Protein AF-A0A242E3J8-F1 (afdb_monomer_lite)

Sequence (64 aa):
MIITVKELLDVVGVGTAFWVRTANQGECVNYSREEVFGRFSHRNIFEIRCEDTDELVIVLEEEE

Structure (mmCIF, N/CA/C/O backbone):
data_AF-A0A242E3J8-F1
#
_entry.id   AF-A0A242E3J8-F1
#
loop_
_atom_site.group_PDB
_atom_site.id
_atom_site.type_symbol
_atom_site.label_atom_id
_atom_site.label_alt_id
_atom_site.label_comp_id
_atom_site.label_asym_id
_atom_site.label_entity_id
_atom_site.label_seq_id
_atom_site.pdbx_PDB_ins_code
_atom_site.Cartn_x
_atom_site.Cartn_y
_atom_site.Cartn_z
_atom_site.occupancy
_atom_site.B_iso_or_equiv
_atom_site.auth_seq_id
_atom_site.auth_comp_id
_atom_site.auth_asym_id
_atom_site.auth_atom_id
_atom_site.pdbx_PDB_model_num
ATOM 1 N N . MET A 1 1 ? -7.724 -11.368 6.430 1.00 55.41 1 MET A N 1
ATOM 2 C CA . MET A 1 1 ? -6.273 -11.632 6.358 1.00 55.41 1 MET A CA 1
ATOM 3 C C . MET A 1 1 ? -5.612 -10.310 6.675 1.00 55.41 1 MET A C 1
ATOM 5 O O . MET A 1 1 ? -5.880 -9.368 5.949 1.00 55.41 1 MET A O 1
ATOM 9 N N . ILE A 1 2 ? -4.896 -10.203 7.794 1.00 68.56 2 ILE A N 1
ATOM 10 C CA . ILE A 1 2 ? -4.214 -8.956 8.164 1.00 68.56 2 ILE A CA 1
ATOM 11 C C . ILE A 1 2 ? -2.811 -9.067 7.572 1.00 68.56 2 ILE A C 1
ATOM 13 O O . ILE A 1 2 ? -2.041 -9.908 8.027 1.00 68.56 2 ILE A O 1
ATOM 17 N N . ILE A 1 3 ? -2.529 -8.304 6.518 1.00 85.88 3 ILE A N 1
ATOM 18 C CA . ILE A 1 3 ? -1.171 -8.136 5.990 1.00 85.88 3 ILE A CA 1
ATOM 19 C C . ILE A 1 3 ? -0.732 -6.696 6.185 1.00 85.88 3 ILE A C 1
ATOM 21 O O . ILE A 1 3 ? -1.545 -5.769 6.157 1.00 85.88 3 ILE A O 1
ATOM 25 N N . THR A 1 4 ? 0.565 -6.518 6.367 1.00 89.94 4 THR A N 1
ATOM 26 C CA . THR A 1 4 ? 1.191 -5.201 6.403 1.00 89.94 4 THR A CA 1
ATOM 27 C C . THR A 1 4 ? 1.423 -4.666 4.994 1.00 89.94 4 THR A C 1
ATOM 29 O O . THR A 1 4 ? 1.530 -5.419 4.021 1.00 89.94 4 THR A O 1
ATOM 32 N N . VAL A 1 5 ? 1.571 -3.346 4.871 1.00 89.69 5 VAL A N 1
ATOM 33 C CA . VAL A 1 5 ? 1.952 -2.714 3.597 1.00 89.69 5 VAL A CA 1
ATOM 34 C C . VAL A 1 5 ? 3.283 -3.245 3.080 1.00 89.69 5 VAL A C 1
ATOM 36 O O . VAL A 1 5 ? 3.437 -3.431 1.877 1.00 89.69 5 VAL A O 1
ATOM 39 N N . LYS A 1 6 ? 4.241 -3.540 3.964 1.00 90.69 6 LYS A N 1
ATOM 40 C CA . LYS A 1 6 ? 5.514 -4.135 3.553 1.00 90.69 6 LYS A CA 1
ATOM 41 C C . LYS A 1 6 ? 5.318 -5.477 2.837 1.00 90.69 6 LYS A C 1
ATOM 43 O O . LYS A 1 6 ? 5.853 -5.654 1.748 1.00 90.69 6 LYS A O 1
ATOM 48 N N . GLU A 1 7 ? 4.534 -6.383 3.418 1.00 90.81 7 GLU A N 1
ATOM 49 C CA . GLU A 1 7 ? 4.260 -7.702 2.826 1.00 90.81 7 GLU A CA 1
ATOM 50 C C . GLU A 1 7 ? 3.542 -7.588 1.477 1.00 90.81 7 GLU A C 1
ATOM 52 O O . GLU A 1 7 ? 3.831 -8.346 0.553 1.00 90.81 7 GLU A O 1
ATOM 57 N N . LEU A 1 8 ? 2.644 -6.609 1.338 1.00 89.12 8 LEU A N 1
ATOM 58 C CA . LEU A 1 8 ? 2.013 -6.295 0.059 1.00 89.12 8 LEU A CA 1
ATOM 59 C C . LEU A 1 8 ? 3.040 -5.816 -0.975 1.00 89.12 8 LEU A C 1
ATOM 61 O O . LEU A 1 8 ? 3.039 -6.273 -2.116 1.00 89.12 8 LEU A O 1
ATOM 65 N N . LEU A 1 9 ? 3.928 -4.896 -0.600 1.00 88.75 9 LEU A N 1
ATOM 66 C CA . LEU A 1 9 ? 4.946 -4.401 -1.521 1.00 88.75 9 LEU A CA 1
ATOM 67 C C . LEU A 1 9 ? 5.876 -5.529 -1.981 1.00 88.75 9 LEU A C 1
ATOM 69 O O . LEU A 1 9 ? 6.231 -5.558 -3.157 1.00 88.75 9 LEU A O 1
ATOM 73 N N . ASP A 1 10 ? 6.215 -6.485 -1.119 1.00 89.12 10 ASP A N 1
ATOM 74 C CA . ASP A 1 10 ? 7.076 -7.622 -1.473 1.00 89.12 10 ASP A CA 1
ATOM 75 C C . ASP A 1 10 ? 6.477 -8.532 -2.569 1.00 89.12 10 ASP A C 1
ATOM 77 O O . ASP A 1 10 ? 7.228 -9.209 -3.272 1.00 89.12 10 ASP A O 1
ATOM 81 N N . VAL A 1 11 ? 5.150 -8.521 -2.769 1.00 87.12 11 VAL A N 1
ATOM 82 C CA . VAL A 1 11 ? 4.472 -9.313 -3.818 1.00 87.12 11 VAL A CA 1
ATOM 83 C C . VAL A 1 11 ? 4.076 -8.504 -5.057 1.00 87.12 11 VAL A C 1
ATOM 85 O O . VAL A 1 11 ? 3.882 -9.077 -6.129 1.00 87.12 11 VAL A O 1
ATOM 88 N N . VAL A 1 12 ? 3.955 -7.180 -4.935 1.00 84.19 12 VAL A N 1
ATOM 89 C CA . VAL A 1 12 ? 3.536 -6.291 -6.028 1.00 84.19 12 VAL A CA 1
ATOM 90 C C . VAL A 1 12 ? 4.742 -5.850 -6.868 1.00 84.19 12 VAL A C 1
ATOM 92 O O . VAL A 1 12 ? 5.793 -5.491 -6.333 1.00 84.19 12 VAL A O 1
ATOM 95 N N . GLY A 1 13 ? 4.588 -5.851 -8.197 1.00 79.19 13 GLY A N 1
ATOM 96 C CA . GLY A 1 13 ? 5.639 -5.498 -9.158 1.00 79.19 13 GLY A CA 1
ATOM 97 C C . GLY A 1 13 ? 6.077 -4.025 -9.121 1.00 79.19 13 GLY A C 1
ATOM 98 O O . GLY A 1 13 ? 5.421 -3.159 -8.549 1.00 79.19 13 GLY A O 1
ATOM 99 N N . VAL A 1 14 ? 7.208 -3.725 -9.770 1.00 73.19 14 VAL A N 1
ATOM 100 C CA . VAL A 1 14 ? 7.861 -2.394 -9.758 1.00 73.19 14 VAL A CA 1
ATOM 101 C C . VAL A 1 14 ? 7.094 -1.332 -10.581 1.00 73.19 14 VAL A C 1
ATOM 103 O O . VAL A 1 14 ? 7.466 -0.166 -10.569 1.00 73.19 14 VAL A O 1
ATOM 106 N N . GLY A 1 15 ? 6.009 -1.707 -11.268 1.00 76.44 15 GLY A N 1
ATOM 107 C CA . GLY A 1 15 ? 5.211 -0.818 -12.128 1.00 76.44 15 GLY A CA 1
ATOM 108 C C . GLY A 1 15 ? 3.827 -0.439 -11.594 1.00 76.44 15 GLY A C 1
ATOM 109 O O . GLY A 1 15 ? 3.112 0.285 -12.273 1.00 76.44 15 GLY A O 1
ATOM 110 N N . THR A 1 16 ? 3.434 -0.924 -10.416 1.00 83.44 16 THR A N 1
ATOM 111 C CA . THR A 1 16 ? 2.083 -0.695 -9.886 1.00 83.44 16 THR A CA 1
ATOM 112 C C . THR A 1 16 ? 1.939 0.714 -9.315 1.00 83.44 16 THR A C 1
ATOM 114 O O . THR A 1 16 ? 2.752 1.144 -8.493 1.00 83.44 16 THR A O 1
ATOM 117 N N . ALA A 1 17 ? 0.887 1.420 -9.726 1.00 86.38 17 ALA A N 1
ATOM 118 C CA . ALA A 1 17 ? 0.480 2.684 -9.133 1.00 86.38 17 ALA A CA 1
ATOM 119 C C . ALA A 1 17 ? -0.232 2.422 -7.800 1.00 86.38 17 ALA A C 1
ATOM 121 O O . ALA A 1 17 ? -1.137 1.590 -7.727 1.00 86.38 17 ALA A O 1
ATOM 122 N N . PHE A 1 18 ? 0.167 3.131 -6.745 1.00 89.44 18 PHE A N 1
ATOM 123 C CA . PHE A 1 18 ? -0.418 2.964 -5.419 1.00 89.44 18 PHE A CA 1
ATOM 124 C C . PHE A 1 18 ? -1.281 4.159 -5.049 1.00 89.44 18 PHE A C 1
ATOM 126 O O . PHE A 1 18 ? -0.822 5.299 -5.031 1.00 89.44 18 PHE A O 1
ATOM 133 N N . TRP A 1 19 ? -2.518 3.873 -4.674 1.00 91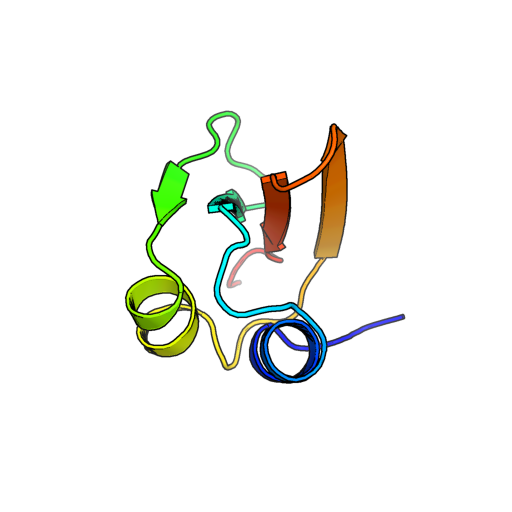.44 19 TRP A N 1
ATOM 134 C CA . TRP A 1 19 ? -3.485 4.839 -4.184 1.00 91.44 19 TRP A CA 1
ATOM 135 C C .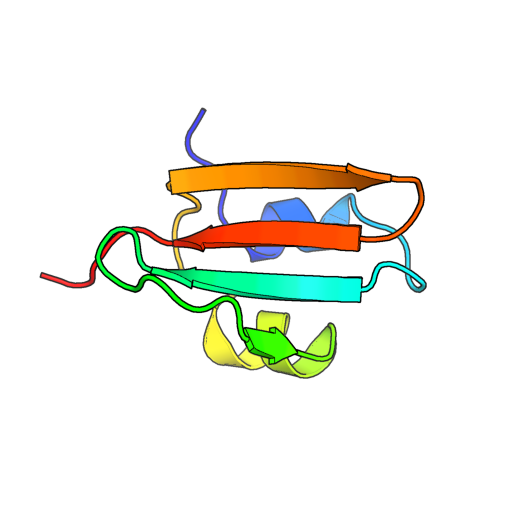 TRP A 1 19 ? -3.793 4.516 -2.726 1.00 91.44 19 TRP A C 1
ATOM 137 O O . TRP A 1 19 ? -4.312 3.449 -2.429 1.00 91.44 19 TRP A O 1
ATOM 147 N N . VAL A 1 20 ? -3.454 5.393 -1.787 1.00 90.19 20 VAL A N 1
ATOM 148 C CA . VAL A 1 20 ? -3.628 5.122 -0.352 1.00 90.19 20 VAL A CA 1
ATOM 149 C C . VAL A 1 20 ? -4.712 6.021 0.225 1.00 90.19 20 VAL A C 1
ATOM 151 O O . VAL A 1 20 ? -4.747 7.219 -0.055 1.00 90.19 20 VAL A O 1
ATOM 154 N N . ARG A 1 21 ? -5.579 5.446 1.061 1.00 89.94 21 ARG A N 1
ATOM 155 C CA . ARG A 1 21 ? -6.527 6.177 1.915 1.00 89.94 21 ARG A CA 1
ATOM 156 C C . ARG A 1 21 ? -6.672 5.490 3.271 1.00 89.94 21 ARG A C 1
ATOM 158 O O . ARG A 1 21 ? -6.377 4.304 3.396 1.00 89.94 21 ARG A O 1
ATOM 165 N N . THR A 1 22 ? -7.150 6.202 4.284 1.00 85.75 22 THR A N 1
ATOM 166 C CA . THR A 1 22 ? -7.594 5.579 5.544 1.00 85.75 22 THR A CA 1
ATOM 167 C C . THR A 1 22 ? -9.077 5.214 5.465 1.00 85.75 22 THR A C 1
ATOM 169 O O . THR A 1 22 ? -9.802 5.753 4.628 1.00 85.75 22 THR A O 1
ATOM 172 N N . ALA A 1 23 ? -9.549 4.309 6.327 1.00 80.44 23 ALA A N 1
ATOM 173 C CA . ALA A 1 23 ? -10.948 3.859 6.329 1.00 80.44 23 ALA A CA 1
ATOM 174 C C . ALA A 1 23 ? -11.984 5.006 6.431 1.00 80.44 23 ALA A C 1
ATOM 176 O O . ALA A 1 23 ? -13.063 4.899 5.850 1.00 80.44 23 ALA A O 1
ATOM 177 N N . ASN A 1 24 ? -11.634 6.117 7.091 1.00 77.75 24 ASN A N 1
ATOM 178 C CA . ASN A 1 24 ? -12.495 7.297 7.239 1.00 77.75 24 ASN A CA 1
ATOM 179 C C . ASN A 1 24 ? -12.229 8.423 6.226 1.00 77.75 24 ASN A C 1
ATOM 181 O O . ASN A 1 24 ? -12.939 9.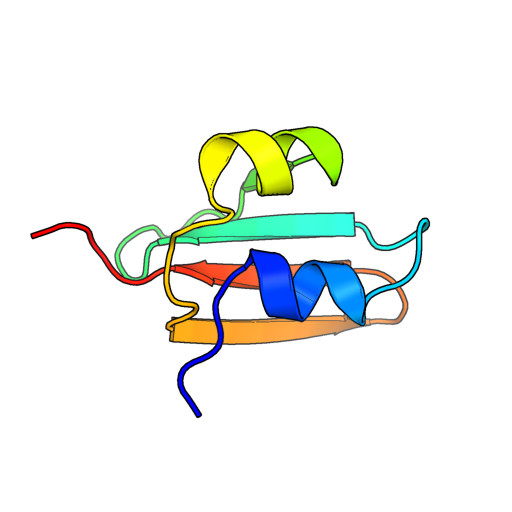430 6.233 1.00 77.75 24 ASN A O 1
ATOM 185 N N . GLN A 1 25 ? -11.232 8.287 5.347 1.00 74.12 25 GLN A N 1
ATOM 186 C CA . GLN A 1 25 ? -10.965 9.268 4.294 1.00 74.12 25 GLN A CA 1
ATOM 187 C C . GLN A 1 25 ? -11.628 8.862 2.973 1.00 74.12 25 GLN A C 1
ATOM 189 O O . GLN A 1 25 ? -11.518 7.731 2.499 1.00 74.12 25 GLN A O 1
ATOM 194 N N . GLY A 1 26 ? -12.337 9.819 2.368 1.00 71.12 26 GLY A N 1
ATOM 195 C CA . GLY A 1 26 ? -13.037 9.619 1.098 1.00 71.12 26 GLY A CA 1
ATOM 196 C C . GLY A 1 26 ? -12.129 9.683 -0.131 1.00 71.12 26 GLY A C 1
ATOM 197 O O . GLY A 1 26 ? -12.461 9.079 -1.146 1.00 71.12 26 GLY A O 1
ATOM 198 N N . GLU A 1 27 ? -10.991 10.375 -0.042 1.00 82.12 27 GLU A N 1
ATOM 199 C CA . GLU A 1 27 ? -10.092 10.598 -1.178 1.00 82.12 27 GLU A CA 1
ATOM 200 C C . GLU A 1 27 ? -8.905 9.632 -1.167 1.00 82.12 27 GLU A C 1
ATOM 202 O O . GLU A 1 27 ? -8.250 9.432 -0.145 1.00 82.12 27 GLU A O 1
ATOM 207 N N . CYS A 1 28 ? -8.627 9.044 -2.329 1.00 87.12 28 CYS A N 1
ATOM 208 C CA . CYS A 1 28 ? -7.429 8.255 -2.577 1.00 87.12 28 CYS A CA 1
ATOM 209 C C . CYS A 1 28 ? -6.275 9.178 -2.974 1.00 87.12 28 CYS A C 1
ATOM 211 O O . CYS A 1 28 ? -6.412 9.982 -3.896 1.00 87.12 28 CYS A O 1
ATOM 213 N N . VAL A 1 29 ? -5.119 9.028 -2.330 1.00 89.06 29 VAL A N 1
ATOM 214 C CA . VAL A 1 29 ? -3.911 9.791 -2.666 1.00 89.06 29 VAL A CA 1
ATOM 215 C C . VAL A 1 29 ? -2.924 8.889 -3.392 1.00 89.06 29 VAL A C 1
ATOM 217 O O . VAL A 1 29 ? -2.577 7.821 -2.889 1.00 89.06 29 VAL A O 1
ATOM 220 N N . ASN A 1 30 ? -2.463 9.314 -4.568 1.00 91.00 30 ASN A N 1
ATOM 221 C CA . ASN A 1 30 ? -1.430 8.592 -5.301 1.00 91.00 30 ASN A CA 1
ATOM 222 C C . ASN A 1 30 ? -0.068 8.789 -4.623 1.00 91.00 30 ASN A C 1
ATOM 224 O O . ASN A 1 30 ? 0.331 9.922 -4.344 1.00 91.00 30 ASN A O 1
ATOM 228 N N . TYR A 1 31 ? 0.635 7.689 -4.379 1.00 89.12 31 TYR A N 1
ATOM 229 C CA . TYR A 1 31 ? 1.987 7.678 -3.844 1.00 89.12 31 TYR A CA 1
ATOM 230 C C . TYR A 1 31 ? 2.892 6.817 -4.713 1.00 89.12 31 TYR A C 1
ATOM 232 O O . TYR A 1 31 ? 2.500 5.760 -5.215 1.00 89.12 31 TYR A O 1
ATOM 240 N N . SER A 1 32 ? 4.156 7.221 -4.813 1.00 90.12 32 SER A N 1
ATOM 241 C CA . SER A 1 32 ? 5.184 6.321 -5.321 1.00 90.12 32 SER A CA 1
ATOM 242 C C . SER A 1 32 ? 5.387 5.137 -4.369 1.00 90.12 32 SER A C 1
ATOM 244 O O . SER A 1 32 ? 5.164 5.226 -3.159 1.00 90.12 32 SER A O 1
ATOM 246 N N . ARG A 1 33 ? 5.879 4.014 -4.897 1.00 89.19 33 ARG A N 1
ATOM 247 C CA . ARG A 1 33 ? 6.203 2.824 -4.097 1.00 89.19 33 ARG A CA 1
ATOM 248 C C . ARG A 1 33 ? 7.131 3.135 -2.914 1.00 89.19 33 ARG A C 1
ATOM 250 O O . ARG A 1 33 ? 6.944 2.594 -1.826 1.00 89.19 33 ARG A O 1
ATOM 257 N N . GLU A 1 34 ? 8.128 3.992 -3.126 1.00 90.25 34 GLU A N 1
ATOM 258 C CA . GLU A 1 34 ? 9.098 4.393 -2.099 1.00 90.25 34 GLU A CA 1
ATOM 259 C C . GLU A 1 34 ? 8.430 5.196 -0.977 1.00 90.25 34 GLU A 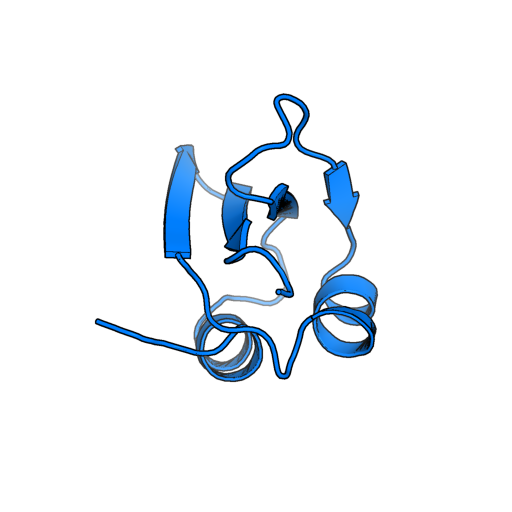C 1
ATOM 261 O O . GLU A 1 34 ? 8.705 4.961 0.201 1.00 90.25 34 GLU A O 1
ATOM 266 N N . GLU A 1 35 ? 7.498 6.089 -1.321 1.00 91.56 35 GLU A N 1
ATOM 267 C CA . GLU A 1 35 ? 6.701 6.825 -0.338 1.00 91.56 35 GLU A CA 1
ATOM 268 C C . GLU A 1 35 ? 5.778 5.902 0.453 1.00 91.56 35 GLU A C 1
ATOM 270 O O . GLU A 1 35 ? 5.695 6.032 1.676 1.00 91.56 35 GLU A O 1
ATOM 275 N N . VAL A 1 36 ? 5.127 4.945 -0.216 1.00 90.44 36 VAL A N 1
ATOM 276 C CA . VAL A 1 36 ? 4.274 3.954 0.451 1.00 90.44 36 VAL A CA 1
ATOM 277 C C . VAL A 1 36 ? 5.086 3.134 1.451 1.00 90.44 36 VAL A C 1
ATOM 279 O O . VAL A 1 36 ? 4.673 2.971 2.600 1.00 90.44 36 VAL A O 1
ATOM 282 N N . PHE A 1 37 ? 6.272 2.671 1.052 1.00 90.19 37 PHE A N 1
ATOM 283 C CA . PHE A 1 37 ? 7.173 1.943 1.938 1.00 90.19 37 PHE A CA 1
ATOM 284 C C . PHE A 1 37 ? 7.624 2.805 3.127 1.00 90.19 37 PHE A C 1
ATOM 286 O O . PHE A 1 37 ? 7.513 2.384 4.279 1.00 90.19 37 PHE A O 1
ATOM 293 N N . GLY A 1 38 ? 8.098 4.026 2.871 1.00 90.50 38 GLY A N 1
ATOM 294 C CA . GLY A 1 38 ? 8.621 4.908 3.915 1.00 90.50 38 GLY A CA 1
ATOM 295 C C . GLY A 1 38 ? 7.566 5.365 4.924 1.00 90.50 38 GLY A C 1
ATOM 296 O O . GLY A 1 38 ? 7.879 5.523 6.101 1.00 90.50 38 GLY A O 1
ATOM 297 N N . ARG A 1 39 ? 6.317 5.564 4.484 1.00 90.25 39 ARG A N 1
ATOM 298 C CA . ARG A 1 39 ? 5.237 6.109 5.324 1.00 90.25 39 ARG A CA 1
ATOM 299 C C . ARG A 1 39 ? 4.356 5.051 5.969 1.00 90.25 39 ARG A C 1
ATOM 301 O O . ARG A 1 39 ? 3.858 5.273 7.069 1.00 90.25 39 ARG A O 1
ATOM 308 N N . PHE A 1 40 ? 4.123 3.936 5.281 1.00 91.50 40 PHE A N 1
ATOM 309 C CA . PHE A 1 40 ? 3.058 3.007 5.651 1.00 91.50 40 PHE A CA 1
ATOM 310 C C . PHE A 1 40 ? 3.525 1.567 5.847 1.00 91.50 40 PHE A C 1
ATOM 312 O O . PHE A 1 40 ? 2.700 0.745 6.216 1.00 91.50 40 PHE A O 1
ATOM 319 N N . SER A 1 41 ? 4.809 1.236 5.665 1.00 89.56 41 SER A N 1
ATOM 320 C CA . SER A 1 41 ? 5.323 -0.149 5.750 1.00 89.56 41 SER A CA 1
ATOM 321 C C . SER A 1 41 ? 4.877 -0.941 6.986 1.00 89.56 41 SER A C 1
ATOM 323 O O . SER A 1 41 ? 4.636 -2.142 6.870 1.00 89.56 41 SER A O 1
ATOM 325 N N . HIS A 1 42 ? 4.755 -0.286 8.143 1.00 90.06 42 HIS A N 1
ATOM 326 C CA . HIS A 1 42 ? 4.333 -0.894 9.411 1.00 90.06 42 HIS A CA 1
ATOM 327 C C . HIS A 1 42 ? 2.814 -0.923 9.630 1.00 90.06 42 HIS A C 1
ATOM 329 O O . HIS A 1 42 ? 2.353 -1.534 10.590 1.00 90.06 42 HIS A O 1
ATOM 335 N N . ARG A 1 43 ? 2.037 -0.249 8.778 1.00 88.50 43 ARG A N 1
ATOM 336 C CA . ARG A 1 43 ? 0.579 -0.186 8.888 1.00 88.50 43 ARG A CA 1
ATOM 337 C C . ARG A 1 43 ? -0.038 -1.501 8.434 1.00 88.50 43 ARG A C 1
ATOM 339 O O . ARG A 1 43 ? 0.384 -2.086 7.431 1.00 88.50 43 ARG A O 1
ATOM 346 N N . ASN A 1 44 ? -1.092 -1.898 9.134 1.00 89.38 44 ASN A N 1
ATOM 347 C CA . ASN A 1 44 ? -1.980 -2.953 8.678 1.00 89.38 44 ASN A CA 1
ATOM 348 C C . ASN A 1 44 ? -2.867 -2.437 7.548 1.00 89.38 44 ASN A C 1
ATOM 350 O O . ASN A 1 44 ? -3.357 -1.303 7.572 1.00 89.38 44 ASN A O 1
ATOM 354 N N . ILE A 1 45 ? -3.078 -3.298 6.561 1.00 88.69 45 ILE A N 1
ATOM 355 C CA . ILE A 1 45 ? -4.011 -3.042 5.477 1.00 88.69 45 ILE A CA 1
ATOM 356 C C . ILE A 1 45 ? -5.391 -3.536 5.901 1.00 88.69 45 ILE A C 1
ATOM 358 O O . ILE A 1 45 ? -5.569 -4.709 6.228 1.00 88.69 45 ILE A O 1
ATOM 362 N N . PHE A 1 46 ? -6.363 -2.632 5.852 1.00 86.50 46 PHE A N 1
ATOM 363 C CA . PHE A 1 46 ? -7.770 -2.918 6.091 1.00 86.50 46 PHE A CA 1
ATOM 364 C C . PHE A 1 46 ? -8.431 -3.548 4.857 1.00 86.50 46 PHE A C 1
ATOM 366 O O . PHE A 1 46 ? -9.120 -4.561 4.954 1.00 86.50 46 PHE A O 1
ATOM 373 N N . GLU A 1 47 ? -8.199 -2.966 3.677 1.00 85.31 47 GLU A N 1
ATOM 374 C CA . GLU A 1 47 ? -8.789 -3.408 2.410 1.00 85.31 47 GLU A CA 1
ATOM 375 C C . GLU A 1 47 ? -7.846 -3.101 1.239 1.00 85.31 47 GLU A C 1
ATOM 377 O O . GLU A 1 47 ? -7.097 -2.125 1.268 1.00 85.31 47 GLU A O 1
ATOM 382 N N . ILE A 1 48 ? -7.895 -3.929 0.194 1.00 84.94 48 ILE A N 1
ATOM 383 C CA . ILE A 1 48 ? -7.192 -3.698 -1.072 1.00 84.94 48 ILE A CA 1
ATOM 384 C C . ILE A 1 48 ? -8.227 -3.715 -2.190 1.00 84.94 48 ILE A C 1
ATOM 386 O O . ILE A 1 48 ? -9.017 -4.657 -2.274 1.00 84.94 48 ILE A O 1
ATOM 390 N N . ARG A 1 49 ? -8.213 -2.704 -3.060 1.00 84.00 49 ARG A N 1
ATOM 391 C CA . ARG A 1 49 ? -8.998 -2.698 -4.302 1.00 84.00 49 ARG A CA 1
ATOM 392 C C . ARG A 1 49 ? -8.057 -2.612 -5.492 1.00 84.00 49 ARG A C 1
ATOM 394 O O . ARG A 1 49 ? -7.130 -1.812 -5.475 1.00 84.00 49 ARG A O 1
ATOM 401 N N . CYS A 1 50 ? -8.306 -3.418 -6.514 1.00 73.25 50 CYS A N 1
ATOM 402 C CA . CYS A 1 50 ? -7.617 -3.302 -7.795 1.00 73.25 50 CYS A CA 1
ATOM 403 C C . CYS A 1 50 ? -8.564 -2.595 -8.765 1.00 73.25 50 CYS A C 1
ATOM 405 O O . CYS A 1 50 ? -9.657 -3.111 -9.009 1.00 73.25 50 CYS A O 1
ATOM 407 N N . GLU A 1 51 ? -8.169 -1.435 -9.282 1.00 67.12 51 GLU A N 1
ATOM 408 C CA . GLU A 1 51 ? -8.881 -0.769 -10.377 1.00 67.12 51 GLU A CA 1
ATOM 409 C C . GLU A 1 51 ? -8.063 -0.974 -11.653 1.00 67.12 51 GLU A C 1
ATOM 411 O O . GLU A 1 51 ? -6.972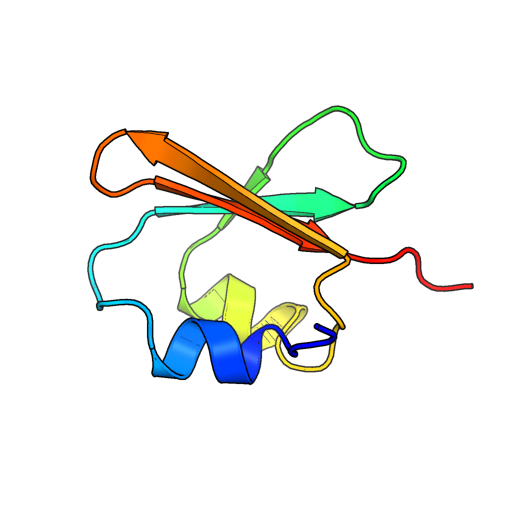 -0.439 -11.774 1.00 67.12 51 GLU A O 1
ATOM 416 N N . ASP A 1 52 ? -8.568 -1.825 -12.553 1.00 63.34 52 ASP A N 1
ATOM 417 C CA . ASP A 1 52 ? -7.909 -2.260 -13.793 1.00 63.34 52 ASP A CA 1
ATOM 418 C C . ASP A 1 52 ? -6.418 -2.659 -13.654 1.00 63.34 52 ASP A C 1
ATOM 420 O O . ASP A 1 52 ? -5.841 -2.771 -12.569 1.00 63.34 52 ASP A O 1
ATOM 424 N N . THR A 1 53 ? -5.804 -3.089 -14.755 1.00 64.75 53 THR A N 1
ATOM 425 C CA . THR A 1 53 ? -4.438 -3.619 -14.724 1.00 64.75 53 THR A CA 1
ATOM 426 C C . THR A 1 53 ? -3.465 -2.481 -14.439 1.00 64.75 53 THR A C 1
ATOM 428 O O . T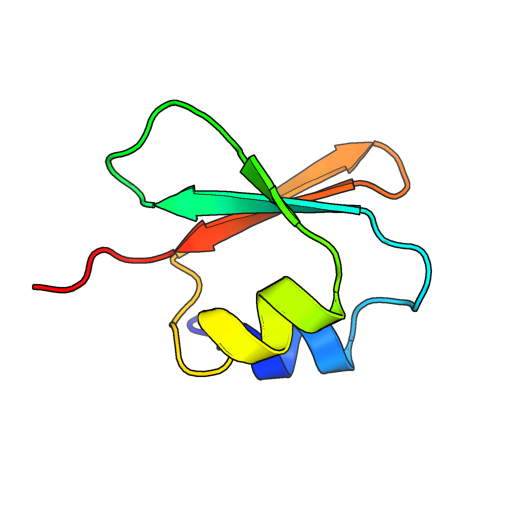HR A 1 53 ? -3.318 -1.609 -15.285 1.00 64.75 53 THR A O 1
ATOM 431 N N . ASP A 1 54 ? -2.816 -2.528 -13.273 1.00 71.31 54 ASP A N 1
ATOM 432 C CA . ASP A 1 54 ? -1.684 -1.702 -12.809 1.00 71.31 54 ASP A CA 1
ATOM 433 C C . ASP A 1 54 ? -1.980 -0.668 -11.706 1.00 71.31 54 ASP A C 1
ATOM 435 O O . ASP A 1 54 ? -1.026 -0.081 -11.190 1.00 71.31 54 ASP A O 1
ATOM 439 N N . GLU A 1 55 ? -3.226 -0.510 -11.238 1.00 83.12 55 GLU A N 1
ATOM 440 C CA . GLU A 1 55 ? -3.531 0.345 -10.077 1.00 83.12 55 GLU A CA 1
ATOM 441 C C . GLU A 1 55 ? -3.983 -0.455 -8.848 1.00 83.12 55 GLU A C 1
ATOM 443 O O . GLU A 1 55 ? -4.830 -1.350 -8.911 1.00 83.12 55 GLU A O 1
ATOM 448 N N . LEU A 1 56 ? -3.413 -0.108 -7.693 1.00 87.56 56 LEU A N 1
ATOM 449 C CA . LEU A 1 56 ? -3.717 -0.739 -6.418 1.00 87.56 56 LEU A CA 1
ATOM 450 C C . LEU A 1 56 ? -4.110 0.306 -5.372 1.00 87.56 56 LEU A C 1
ATOM 452 O O . LEU A 1 56 ? -3.298 1.132 -4.951 1.00 87.56 56 LEU A O 1
ATOM 456 N N . VAL A 1 57 ? -5.354 0.226 -4.909 1.00 89.00 57 VAL A N 1
ATOM 457 C CA . VAL A 1 57 ? -5.880 1.038 -3.815 1.00 89.00 57 VAL A CA 1
ATOM 458 C C . VAL A 1 57 ? -5.668 0.308 -2.492 1.00 89.00 57 VAL A C 1
ATOM 460 O O . VAL A 1 57 ? -6.245 -0.755 -2.264 1.00 89.00 57 VAL A O 1
ATOM 463 N N . ILE A 1 58 ? -4.869 0.889 -1.603 1.00 89.69 58 ILE A N 1
ATOM 464 C CA . ILE A 1 58 ? -4.618 0.410 -0.244 1.00 89.69 58 ILE A CA 1
ATOM 465 C C . ILE A 1 58 ? -5.461 1.237 0.726 1.00 89.69 58 ILE A C 1
ATOM 467 O O . ILE A 1 58 ? -5.296 2.453 0.838 1.00 89.69 58 ILE A O 1
ATOM 471 N N . VAL A 1 59 ? -6.339 0.573 1.470 1.00 89.25 59 VAL A N 1
ATOM 472 C CA . VAL A 1 59 ? -7.067 1.175 2.586 1.00 89.25 59 VAL A CA 1
ATOM 473 C C . VAL A 1 59 ? -6.373 0.773 3.877 1.00 89.25 59 VAL A C 1
ATOM 475 O O . VAL A 1 59 ? -6.264 -0.415 4.178 1.00 89.25 59 VAL A O 1
ATOM 478 N N . LEU A 1 60 ? -5.887 1.751 4.633 1.00 88.62 60 LEU A N 1
ATOM 479 C CA . LEU A 1 60 ? -5.242 1.532 5.926 1.00 88.62 60 LEU A CA 1
ATOM 480 C C . LEU A 1 60 ? -6.261 1.624 7.062 1.00 88.62 60 LEU A C 1
ATOM 482 O O . LEU A 1 60 ? -7.210 2.415 6.992 1.00 88.62 60 LEU A O 1
ATOM 486 N N . GLU A 1 61 ? -6.031 0.843 8.118 1.00 83.75 61 GLU A N 1
ATOM 487 C CA . GLU A 1 61 ? -6.726 1.041 9.392 1.00 83.75 61 GLU A CA 1
ATOM 488 C C . GLU A 1 61 ? -6.407 2.432 9.959 1.00 83.75 61 GLU A C 1
ATOM 490 O O . GLU A 1 61 ? -5.341 3.012 9.703 1.00 83.75 61 GLU A O 1
ATOM 495 N N . GLU A 1 62 ? -7.355 2.988 10.710 1.00 75.06 62 GLU A N 1
ATOM 496 C CA . GLU A 1 62 ? -7.106 4.215 11.458 1.00 75.06 62 GLU A CA 1
ATOM 497 C C . GLU A 1 62 ? -6.084 3.971 12.568 1.00 75.06 62 GLU A C 1
ATOM 499 O O . GLU A 1 62 ? -6.024 2.892 13.153 1.00 75.06 62 GLU A O 1
ATOM 504 N N . GLU A 1 63 ? -5.269 4.987 12.842 1.00 67.25 63 GLU A N 1
ATOM 505 C CA . GLU A 1 63 ? -4.492 5.021 14.078 1.00 67.25 63 GLU A CA 1
ATOM 506 C C . GLU A 1 63 ? -5.420 5.551 15.177 1.00 67.25 63 GLU A C 1
ATOM 508 O O . GLU A 1 63 ? -5.938 6.661 15.036 1.00 67.25 63 GLU A O 1
ATOM 513 N N . GLU A 1 64 ? -5.672 4.731 16.204 1.00 61.47 64 GLU A N 1
ATOM 514 C CA . GLU A 1 64 ? -6.363 5.136 17.443 1.00 61.47 64 GLU A CA 1
ATOM 515 C C . GLU A 1 64 ? -5.629 6.266 18.183 1.00 61.47 64 GLU A C 1
ATOM 517 O O . GLU A 1 64 ? -4.373 6.252 18.218 1.00 61.47 64 GLU A O 1
#

pLDDT: mean 83.63, std 8.8, range [55.41, 91.56]

Radius of gyration: 10.68 Å; chains: 1; bounding box: 22×22×32 Å

Secondary structure (DSSP, 8-state):
---BHHHHHHHS-TT-EEEEEETT--S-EEE-HHHHHHHHTTSBEEEEEEETTTEEEEEEPPP-

Foldseek 3Di:
DKDFLQVVLVPDDQQAWEWEDEPPDPGTDTDHPVCCCVPGRGFIFPDWDDDPPRYIYTYTYDDD